Protein AF-A0A090QNC0-F1 (afdb_monomer)

Mean predicted aligned error: 8.28 Å

Solvent-accessible surface area (backbone atoms only — not comparable to full-atom values): 7721 Å² total; per-residue (Å²): 67,46,34,41,36,70,85,81,71,78,79,72,51,81,56,19,22,43,44,23,51,67,51,100,80,18,35,21,54,55,62,66,45,95,50,90,82,51,56,83,48,46,50,73,45,72,56,101,70,36,37,30,33,73,76,56,71,40,88,53,96,44,58,22,33,36,34,31,47,24,46,77,83,65,45,78,35,21,52,91,19,54,54,46,37,86,80,32,74,87,46,41,35,21,32,40,60,78,33,45,59,70,28,72,45,66,65,60,55,49,52,55,55,49,54,62,61,39,78,80,49,94,69,90,78,87,79,90,76,81,78,80,136

InterPro domains:
  IPR005323 Pullulanase, carbohydrate-binding module 41 [PF03714] (10-99)
  IPR005323 Pullulanase, carbohydrate-binding module 41 [cd10315] (7-106)
  IPR013784 Carbohydrate-binding-like fold [SSF49452] (8-103)

Structure (mmCIF, N/CA/C/O backbone):
data_AF-A0A090QNC0-F1
#
_entry.id   AF-A0A090QNC0-F1
#
loop_
_atom_site.group_PDB
_atom_site.id
_atom_site.type_symbol
_atom_site.label_atom_id
_atom_site.label_alt_id
_atom_site.label_comp_id
_atom_site.label_asym_id
_atom_site.label_entity_id
_atom_site.label_seq_id
_atom_site.pdbx_PDB_ins_code
_atom_site.Cartn_x
_atom_site.Cartn_y
_atom_site.Cartn_z
_atom_site.occupancy
_atom_site.B_iso_or_equiv
_atom_site.auth_seq_id
_atom_site.auth_comp_id
_atom_site.auth_asym_id
_atom_site.auth_atom_id
_atom_site.pdbx_PDB_model_num
ATOM 1 N N . MET A 1 1 ? -8.536 -3.814 -4.085 1.00 91.12 1 MET A N 1
ATOM 2 C CA . MET A 1 1 ? -7.384 -3.996 -4.989 1.00 91.12 1 MET A CA 1
ATOM 3 C C . MET A 1 1 ? -6.487 -2.778 -4.868 1.00 91.12 1 MET A C 1
ATOM 5 O O . MET A 1 1 ? -7.001 -1.677 -4.751 1.00 91.12 1 MET A O 1
ATOM 9 N N . ILE A 1 2 ? -5.171 -2.966 -4.822 1.00 95.31 2 ILE A N 1
ATOM 10 C CA . ILE A 1 2 ? -4.218 -1.854 -4.726 1.00 95.31 2 ILE A CA 1
ATOM 11 C C . ILE A 1 2 ? -3.459 -1.777 -6.035 1.00 95.31 2 ILE A C 1
ATOM 13 O O . ILE A 1 2 ? -2.915 -2.773 -6.512 1.00 95.31 2 ILE A O 1
ATOM 17 N N . TYR A 1 3 ? -3.421 -0.585 -6.592 1.00 94.62 3 TYR A N 1
ATOM 18 C CA . TYR A 1 3 ? -2.764 -0.261 -7.831 1.00 94.62 3 TYR A CA 1
ATOM 19 C C . TYR A 1 3 ? -1.608 0.693 -7.570 1.00 94.62 3 TYR A C 1
ATOM 21 O O . TYR A 1 3 ? -1.742 1.616 -6.772 1.00 94.62 3 TYR A O 1
ATOM 29 N N . PHE A 1 4 ? -0.483 0.491 -8.251 1.00 92.94 4 PHE A N 1
ATOM 30 C CA . PHE A 1 4 ? 0.678 1.351 -8.070 1.00 92.94 4 PHE A CA 1
ATOM 31 C C . PHE A 1 4 ? 1.193 1.888 -9.399 1.00 92.94 4 PHE A C 1
ATOM 33 O O . PHE A 1 4 ? 1.335 1.146 -10.371 1.00 92.94 4 PHE A O 1
ATOM 40 N N . VAL A 1 5 ? 1.481 3.186 -9.411 1.00 89.75 5 VAL A N 1
ATOM 41 C CA . VAL A 1 5 ? 2.093 3.899 -10.526 1.00 89.75 5 VAL A CA 1
ATOM 42 C C . VAL A 1 5 ? 3.480 4.345 -10.088 1.00 89.75 5 VAL A C 1
ATOM 44 O O . VAL A 1 5 ? 3.636 5.179 -9.193 1.00 89.75 5 VAL A O 1
ATOM 47 N N . ASP A 1 6 ? 4.498 3.796 -10.740 1.00 85.38 6 ASP A N 1
ATOM 48 C CA . ASP A 1 6 ? 5.881 4.193 -10.512 1.00 85.38 6 ASP A CA 1
ATOM 49 C C . ASP A 1 6 ? 6.289 5.331 -11.462 1.00 85.38 6 ASP A C 1
ATOM 51 O O . ASP A 1 6 ? 6.004 5.294 -12.660 1.00 85.38 6 ASP A O 1
ATOM 55 N N . LYS A 1 7 ? 6.984 6.341 -10.930 1.00 79.62 7 LYS A N 1
ATOM 56 C CA . LYS A 1 7 ? 7.552 7.455 -11.706 1.00 79.62 7 LYS A CA 1
ATOM 57 C C . LYS A 1 7 ? 8.881 7.086 -12.370 1.00 79.62 7 LYS A C 1
ATOM 59 O O . LYS A 1 7 ? 9.277 7.742 -13.328 1.00 79.62 7 LYS A O 1
ATOM 64 N N . SER A 1 8 ? 9.575 6.066 -11.867 1.00 71.25 8 SER A N 1
ATOM 65 C CA . SER A 1 8 ? 10.959 5.738 -12.238 1.00 71.25 8 SER A CA 1
ATOM 66 C C . SER A 1 8 ? 11.109 4.993 -13.574 1.00 71.25 8 SER A C 1
ATOM 68 O O . SER A 1 8 ? 12.221 4.666 -13.975 1.00 71.25 8 SER A O 1
ATOM 70 N N . ASN A 1 9 ? 10.010 4.726 -14.294 1.00 66.38 9 ASN A N 1
ATOM 71 C CA . ASN A 1 9 ? 9.973 3.881 -15.497 1.00 66.38 9 ASN A CA 1
ATOM 72 C C . ASN A 1 9 ? 10.485 2.439 -15.299 1.00 66.38 9 ASN A C 1
ATOM 74 O O . ASN A 1 9 ? 10.637 1.738 -16.309 1.00 66.38 9 ASN A O 1
ATOM 78 N N . ASN A 1 10 ? 10.669 1.970 -14.054 1.00 69.94 10 ASN A N 1
ATOM 79 C CA . ASN A 1 10 ? 11.051 0.589 -13.756 1.00 69.94 10 ASN A CA 1
ATOM 80 C C . ASN A 1 10 ? 10.104 -0.408 -14.460 1.00 69.94 10 ASN A C 1
ATOM 82 O O . ASN A 1 10 ? 8.944 -0.109 -14.760 1.00 69.94 10 ASN A O 1
ATOM 86 N N . LYS A 1 11 ? 10.643 -1.569 -14.824 1.00 69.25 11 LYS A N 1
ATOM 87 C CA . LYS A 1 11 ? 9.930 -2.656 -15.507 1.00 69.25 11 LYS A CA 1
ATOM 88 C C . LYS A 1 11 ? 9.994 -3.972 -14.727 1.00 69.25 11 LYS A C 1
ATOM 90 O O . LYS A 1 11 ? 9.215 -4.866 -15.041 1.00 69.25 11 LYS A O 1
ATOM 95 N N . ALA A 1 12 ? 10.845 -4.074 -13.702 1.00 81.25 12 ALA A N 1
ATOM 96 C CA . ALA A 1 12 ? 10.992 -5.251 -12.840 1.00 81.25 12 ALA A CA 1
ATOM 97 C C . ALA A 1 12 ? 9.955 -5.267 -11.699 1.00 81.25 12 ALA A C 1
ATOM 99 O O . ALA A 1 12 ? 10.268 -5.441 -10.522 1.00 81.25 12 ALA A O 1
ATOM 100 N N . PHE A 1 13 ? 8.688 -5.034 -12.043 1.00 88.31 13 PHE A N 1
ATOM 101 C CA . PHE A 1 13 ? 7.609 -4.936 -11.060 1.00 88.31 13 PHE A CA 1
ATOM 102 C C . PHE A 1 13 ? 7.288 -6.266 -10.372 1.00 88.31 13 PHE A C 1
ATOM 104 O O . PHE A 1 13 ? 6.679 -6.269 -9.309 1.00 88.31 13 PHE A O 1
ATOM 111 N N . ASP A 1 14 ? 7.700 -7.391 -10.949 1.00 86.69 14 ASP A N 1
ATOM 112 C CA . ASP A 1 14 ? 7.566 -8.733 -10.377 1.00 86.69 14 ASP A CA 1
ATOM 113 C C . ASP A 1 14 ? 8.338 -8.902 -9.058 1.00 86.69 14 ASP A C 1
ATOM 115 O O . ASP A 1 14 ? 7.951 -9.703 -8.203 1.00 86.69 14 ASP A O 1
ATOM 119 N N . GLN A 1 15 ? 9.395 -8.114 -8.856 1.00 90.56 15 GLN A N 1
ATOM 120 C CA . GLN A 1 15 ? 10.193 -8.151 -7.633 1.00 90.56 15 GLN A CA 1
ATOM 121 C C . GLN A 1 15 ? 9.619 -7.284 -6.510 1.00 90.56 15 GLN A C 1
ATOM 123 O O . GLN A 1 15 ? 9.988 -7.486 -5.347 1.00 90.56 15 GLN A O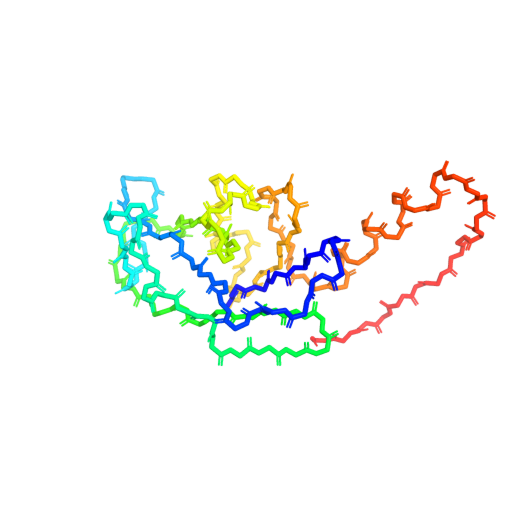 1
ATOM 128 N N . TYR A 1 16 ? 8.666 -6.403 -6.824 1.00 95.25 16 TYR A N 1
ATOM 129 C CA . TYR A 1 16 ? 8.045 -5.511 -5.851 1.00 95.25 16 TYR A CA 1
ATOM 130 C C . TYR A 1 16 ? 7.269 -6.323 -4.811 1.00 95.25 16 TYR A C 1
ATOM 132 O O . TYR A 1 16 ? 6.939 -7.498 -4.997 1.00 95.25 16 TYR A O 1
ATOM 140 N N . SER A 1 17 ? 6.977 -5.707 -3.674 1.00 96.81 17 SER A N 1
ATOM 141 C CA . SER A 1 17 ? 6.182 -6.352 -2.629 1.00 96.81 17 SER A CA 1
ATOM 142 C C . SER A 1 17 ? 5.407 -5.338 -1.804 1.00 96.81 17 SER A C 1
ATOM 144 O O . SER A 1 17 ? 5.757 -4.160 -1.771 1.00 96.81 17 SER A O 1
ATOM 146 N N . LEU A 1 18 ? 4.373 -5.802 -1.106 1.00 97.62 18 LEU A N 1
ATOM 147 C CA . LEU A 1 18 ? 3.740 -5.014 -0.056 1.00 97.62 18 LEU A CA 1
ATOM 148 C C . LEU A 1 18 ? 4.316 -5.379 1.307 1.00 97.62 18 LEU A C 1
ATOM 150 O O . LEU A 1 18 ? 4.488 -6.556 1.627 1.00 97.62 18 LEU A O 1
ATOM 154 N N . HIS A 1 19 ? 4.567 -4.362 2.121 1.00 97.88 19 HIS A N 1
ATOM 155 C CA . HIS A 1 19 ? 4.582 -4.506 3.568 1.00 97.88 19 HIS A CA 1
ATOM 156 C C . HIS A 1 19 ? 3.191 -4.135 4.087 1.00 97.88 19 HIS A C 1
ATOM 158 O O . HIS A 1 19 ? 2.702 -3.067 3.746 1.00 97.88 19 HIS A O 1
ATOM 164 N N . VAL A 1 20 ? 2.523 -5.010 4.831 1.00 98.00 20 VAL A N 1
ATOM 165 C CA . VAL A 1 20 ? 1.120 -4.881 5.248 1.00 98.00 20 VAL A CA 1
ATOM 166 C C . VAL A 1 20 ? 1.020 -5.248 6.719 1.00 98.00 20 VAL A C 1
ATOM 168 O O . VAL A 1 20 ? 1.539 -6.286 7.135 1.00 98.00 20 VAL A O 1
ATOM 171 N N . TRP A 1 21 ? 0.313 -4.436 7.499 1.00 97.44 21 TRP A N 1
ATOM 172 C CA . TRP A 1 21 ? 0.129 -4.673 8.927 1.00 97.44 21 TRP A CA 1
ATOM 173 C C . TRP A 1 21 ? -1.266 -4.265 9.398 1.00 97.44 21 TRP A C 1
ATOM 175 O O . TRP A 1 21 ? -1.900 -3.367 8.839 1.00 97.44 21 TRP A O 1
ATOM 185 N N . ASN A 1 22 ? -1.707 -4.911 10.475 1.00 97.25 22 ASN A N 1
ATOM 186 C CA . ASN A 1 22 ? -2.911 -4.544 11.209 1.00 97.25 22 ASN A CA 1
ATOM 187 C C . ASN A 1 22 ? -2.527 -3.911 12.551 1.00 97.25 22 ASN A C 1
ATOM 189 O O . ASN A 1 22 ? -1.554 -4.319 13.186 1.00 97.25 22 ASN A O 1
ATOM 193 N N . ASN A 1 23 ? -3.298 -2.922 12.983 1.00 95.75 23 ASN A N 1
ATOM 194 C CA . ASN A 1 23 ? -3.189 -2.262 14.280 1.00 95.75 23 ASN A CA 1
ATOM 195 C C . ASN A 1 23 ? -4.563 -1.706 14.699 1.00 95.75 23 ASN A C 1
ATOM 197 O O . ASN A 1 23 ? -5.557 -1.906 14.004 1.00 95.75 23 ASN A O 1
ATOM 201 N N . ASP A 1 24 ? -4.619 -0.957 15.801 1.00 96.19 24 ASP A N 1
ATOM 202 C CA . ASP A 1 24 ? -5.876 -0.387 16.312 1.00 96.19 24 ASP A CA 1
ATOM 203 C C . ASP A 1 24 ? -6.552 0.605 15.347 1.00 96.19 24 ASP A C 1
ATOM 205 O O . ASP A 1 24 ? -7.739 0.895 15.486 1.00 96.19 24 ASP A O 1
ATOM 209 N N . THR A 1 25 ? -5.810 1.136 14.368 1.00 95.38 25 THR A N 1
ATOM 210 C CA . THR A 1 25 ? -6.328 2.105 13.390 1.00 95.38 25 THR A CA 1
ATOM 211 C C . THR A 1 25 ? -6.814 1.475 12.090 1.00 95.38 25 THR A C 1
ATOM 213 O O . THR A 1 25 ? -7.761 2.002 11.512 1.00 95.38 25 THR A O 1
ATOM 216 N N . CYS A 1 26 ? -6.213 0.363 11.652 1.00 96.69 26 CYS A N 1
ATOM 217 C CA . CYS A 1 26 ? -6.654 -0.427 10.504 1.00 96.69 26 CYS A CA 1
ATOM 218 C C . CYS A 1 26 ? -6.377 -1.909 10.750 1.00 96.69 26 CYS A C 1
ATOM 220 O O . CYS A 1 26 ? -5.234 -2.292 10.991 1.00 96.69 26 CYS A O 1
ATOM 222 N N . ASP A 1 27 ? -7.410 -2.740 10.649 1.00 97.50 27 ASP A N 1
ATOM 223 C CA . ASP A 1 27 ? -7.371 -4.149 11.056 1.00 97.50 27 ASP A CA 1
ATOM 224 C C . ASP A 1 27 ? -8.010 -5.109 10.044 1.00 97.50 27 ASP A C 1
ATOM 226 O O . ASP A 1 27 ? -8.304 -6.258 10.365 1.00 97.50 27 ASP A O 1
ATOM 230 N N . ARG A 1 28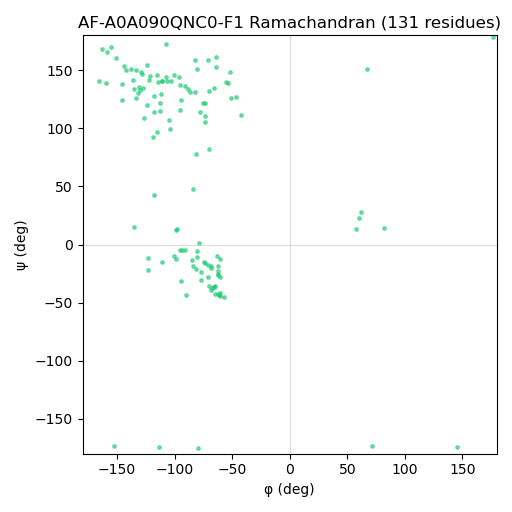 ? -8.235 -4.650 8.807 1.00 97.44 28 ARG A N 1
ATOM 231 C CA . ARG A 1 28 ? -8.987 -5.420 7.807 1.00 97.44 28 ARG A CA 1
ATOM 232 C C . ARG A 1 28 ? -8.115 -6.272 6.890 1.00 97.44 28 ARG A C 1
ATOM 234 O O . ARG A 1 28 ? -8.675 -6.990 6.063 1.00 97.44 28 ARG A O 1
ATOM 241 N N . ALA A 1 29 ? -6.784 -6.205 6.978 1.00 97.00 29 ALA A N 1
ATOM 242 C CA . ALA A 1 29 ? -5.914 -6.949 6.068 1.00 97.00 29 ALA A CA 1
ATOM 243 C C . ALA A 1 29 ? -5.891 -8.433 6.452 1.00 97.00 29 ALA A C 1
ATOM 245 O O . ALA A 1 29 ? -5.528 -8.786 7.573 1.00 97.00 29 ALA A O 1
ATOM 246 N N . GLY A 1 30 ? -6.272 -9.309 5.522 1.00 96.62 30 GLY A N 1
ATOM 247 C CA . GLY A 1 30 ? -6.263 -10.760 5.732 1.00 96.62 30 GLY A CA 1
ATOM 248 C C . GLY A 1 30 ? -4.893 -11.405 5.555 1.00 96.62 30 GLY A C 1
ATOM 249 O O . GLY A 1 30 ? -4.704 -12.563 5.915 1.00 96.62 30 GLY A O 1
ATOM 250 N N . GLU A 1 31 ? -3.934 -10.657 5.021 1.00 96.00 31 GLU A N 1
ATOM 251 C CA . GLU A 1 31 ? -2.545 -11.066 4.904 1.00 96.00 31 GLU A CA 1
ATOM 252 C C . GLU A 1 31 ? -1.643 -9.921 5.370 1.00 96.00 31 GLU A C 1
ATOM 254 O O . GLU A 1 31 ? -1.772 -8.795 4.894 1.00 96.00 31 GLU A O 1
ATOM 259 N N . VAL A 1 32 ? -0.750 -10.217 6.316 1.00 96.44 32 VAL A N 1
ATOM 260 C CA . VAL A 1 32 ? 0.186 -9.261 6.925 1.00 96.44 32 VAL A CA 1
ATOM 261 C C . VAL A 1 32 ? 1.588 -9.856 6.981 1.00 96.44 32 VAL A C 1
ATOM 263 O O . VAL A 1 32 ? 1.737 -11.071 7.118 1.00 96.44 32 VAL A O 1
ATOM 266 N N . ASN A 1 33 ? 2.625 -9.032 6.922 1.00 95.62 33 ASN A N 1
ATOM 267 C CA . ASN A 1 33 ? 4.008 -9.456 7.128 1.00 95.62 33 ASN A CA 1
ATOM 268 C C . ASN A 1 33 ? 4.647 -8.626 8.244 1.00 95.62 33 ASN A C 1
ATOM 270 O O . ASN A 1 33 ? 4.711 -7.407 8.182 1.00 95.62 33 ASN A O 1
ATOM 274 N N . GLY A 1 34 ? 5.098 -9.301 9.304 1.00 83.81 34 GLY A N 1
ATOM 275 C CA . GLY A 1 34 ? 5.621 -8.622 10.493 1.00 83.81 34 GLY A CA 1
ATOM 276 C C . GLY A 1 34 ? 7.041 -8.079 10.319 1.00 83.81 34 GLY A C 1
ATOM 277 O O . GLY A 1 34 ? 7.386 -7.073 10.929 1.00 83.81 34 GLY A O 1
ATOM 278 N N . ALA A 1 35 ? 7.863 -8.730 9.493 1.00 92.75 35 ALA A N 1
ATOM 279 C CA . ALA A 1 35 ? 9.252 -8.339 9.273 1.00 92.75 35 ALA A CA 1
ATOM 280 C C . ALA A 1 35 ? 9.402 -7.462 8.019 1.00 92.75 35 ALA A C 1
ATOM 282 O O . ALA A 1 35 ? 8.730 -7.674 7.006 1.00 92.75 35 ALA A O 1
ATOM 283 N N . TRP A 1 36 ? 10.311 -6.484 8.076 1.00 93.75 36 TRP A N 1
ATOM 284 C CA . TRP A 1 36 ? 10.579 -5.573 6.956 1.00 93.75 36 TRP A CA 1
ATOM 285 C C . TRP A 1 36 ? 11.240 -6.256 5.750 1.00 93.75 36 TRP A C 1
ATOM 287 O O . TRP A 1 36 ? 11.167 -5.745 4.641 1.00 93.75 36 TRP A O 1
ATOM 297 N N . ASP A 1 37 ? 11.874 -7.406 5.924 1.00 95.06 37 ASP A N 1
ATOM 298 C CA . ASP A 1 37 ? 12.512 -8.181 4.855 1.00 95.06 37 ASP A CA 1
ATOM 299 C C . ASP A 1 37 ? 11.609 -9.290 4.287 1.00 95.06 37 ASP A C 1
ATOM 301 O O . ASP A 1 37 ? 11.944 -9.914 3.280 1.00 95.06 37 ASP A O 1
ATOM 305 N N . ASP A 1 38 ? 10.422 -9.503 4.864 1.00 96.19 38 ASP A N 1
ATOM 306 C CA . ASP A 1 38 ? 9.449 -10.458 4.341 1.00 96.19 38 ASP A CA 1
ATOM 307 C C . ASP A 1 38 ? 8.790 -9.906 3.067 1.00 96.19 38 ASP A C 1
ATOM 309 O O . ASP A 1 38 ? 7.931 -9.020 3.108 1.00 96.19 38 ASP A O 1
ATOM 313 N N . THR A 1 39 ? 9.179 -10.451 1.914 1.00 96.06 39 THR A N 1
ATOM 314 C CA . THR A 1 39 ? 8.699 -10.040 0.585 1.00 96.06 39 THR A CA 1
ATOM 315 C C . THR A 1 39 ? 7.592 -10.927 0.012 1.00 96.06 39 THR A C 1
ATOM 317 O O . THR A 1 39 ? 7.275 -10.801 -1.173 1.00 96.06 39 THR A O 1
ATOM 320 N N . ARG A 1 40 ? 6.977 -11.810 0.814 1.00 95.81 40 ARG A N 1
ATOM 321 C CA . ARG A 1 40 ? 6.030 -12.827 0.314 1.00 95.81 40 ARG A CA 1
ATOM 322 C C . ARG A 1 40 ? 4.768 -12.264 -0.350 1.00 95.81 40 ARG A C 1
ATOM 324 O O . ARG A 1 40 ? 4.196 -12.922 -1.213 1.00 95.81 40 ARG A O 1
ATOM 331 N N . ILE A 1 41 ? 4.351 -11.047 0.009 1.00 97.00 41 ILE A N 1
ATOM 332 C CA . ILE A 1 41 ? 3.173 -10.380 -0.566 1.00 97.00 41 ILE A CA 1
ATOM 333 C C . ILE A 1 41 ? 3.555 -9.726 -1.905 1.00 97.00 41 ILE A C 1
ATOM 335 O O . ILE A 1 41 ? 3.798 -8.517 -2.001 1.00 97.00 41 ILE A O 1
ATOM 339 N N . LYS A 1 42 ? 3.654 -10.553 -2.945 1.00 96.62 42 LYS A N 1
ATOM 340 C CA . LYS A 1 42 ? 4.003 -10.151 -4.316 1.00 96.62 42 LYS A CA 1
ATOM 341 C C . LYS A 1 42 ? 2.792 -9.606 -5.091 1.00 96.62 42 LYS A C 1
ATOM 343 O O . LYS A 1 42 ? 1.652 -9.883 -4.707 1.00 96.62 42 LYS A O 1
ATOM 348 N N . PRO A 1 43 ? 3.010 -8.816 -6.162 1.00 96.25 43 PRO A N 1
ATOM 349 C CA . PRO A 1 43 ? 1.930 -8.387 -7.040 1.00 96.25 43 PRO A CA 1
ATOM 350 C C . PRO A 1 43 ? 1.132 -9.586 -7.548 1.00 96.25 43 PRO A C 1
ATOM 352 O 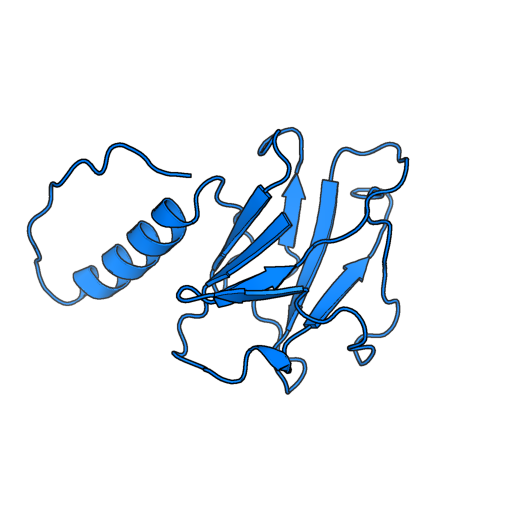O . PRO A 1 43 ? 1.692 -10.606 -7.942 1.00 96.25 43 PRO A O 1
ATOM 355 N N . ALA A 1 44 ? -0.188 -9.437 -7.596 1.00 95.88 44 ALA A N 1
ATOM 356 C CA . ALA A 1 44 ? -1.072 -10.402 -8.242 1.00 95.88 44 ALA A CA 1
ATOM 357 C C . ALA A 1 44 ? -0.937 -10.364 -9.776 1.00 95.88 44 ALA A C 1
ATOM 359 O O . ALA A 1 44 ? -1.379 -11.283 -10.464 1.00 95.88 44 ALA A O 1
ATOM 360 N N . GLY A 1 45 ? -0.365 -9.287 -10.313 1.00 93.25 45 GLY A N 1
ATOM 361 C CA . GLY A 1 45 ? -0.016 -9.147 -11.715 1.00 93.25 45 GLY A CA 1
ATOM 362 C C . GLY A 1 45 ? 0.542 -7.763 -12.019 1.00 93.25 45 GLY A C 1
ATOM 363 O O . GLY A 1 45 ? 0.629 -6.892 -11.149 1.00 93.25 45 GLY A O 1
ATOM 364 N N . VAL A 1 46 ? 0.918 -7.581 -13.279 1.00 90.56 46 VAL A N 1
ATOM 365 C CA . VAL A 1 46 ? 1.434 -6.332 -13.833 1.00 90.56 46 VAL A CA 1
ATOM 366 C C . VAL A 1 46 ? 0.682 -6.075 -15.129 1.00 90.56 46 VAL A C 1
ATOM 368 O O . VAL A 1 46 ? 0.571 -6.971 -15.965 1.00 90.56 46 VAL A O 1
ATOM 371 N N . ASP A 1 47 ? 0.151 -4.868 -15.290 1.00 86.94 47 ASP A N 1
ATOM 372 C CA . ASP A 1 47 ? -0.473 -4.429 -16.535 1.00 86.94 47 ASP A CA 1
ATOM 373 C C . ASP A 1 47 ? 0.330 -3.292 -17.186 1.00 86.94 47 ASP A C 1
ATOM 375 O O . ASP A 1 47 ? 1.410 -2.915 -16.728 1.00 86.94 47 ASP A O 1
ATOM 379 N N . ALA A 1 48 ? -0.202 -2.724 -18.270 1.00 79.81 48 ALA A N 1
ATOM 380 C CA . ALA A 1 48 ? 0.446 -1.639 -19.004 1.00 79.81 48 ALA A CA 1
ATOM 381 C C . ALA A 1 48 ? 0.689 -0.362 -18.169 1.00 79.81 48 ALA A C 1
ATOM 383 O O . ALA A 1 48 ? 1.390 0.540 -18.631 1.00 79.81 48 ALA A O 1
ATOM 384 N N . GLN A 1 49 ? 0.095 -0.240 -16.978 1.00 77.44 49 GLN A N 1
ATOM 385 C CA . GLN A 1 49 ? 0.246 0.924 -16.110 1.00 77.44 49 GLN A CA 1
ATOM 386 C C . GLN A 1 49 ? 1.047 0.650 -14.833 1.00 77.44 49 GLN A C 1
ATOM 388 O O . GLN A 1 49 ? 1.479 1.615 -14.207 1.00 77.44 49 GLN A O 1
ATOM 393 N N . GLY A 1 50 ? 1.269 -0.612 -14.466 1.00 87.50 50 GLY A N 1
ATOM 394 C CA . GLY A 1 50 ? 2.090 -0.980 -13.314 1.00 87.50 50 GLY A CA 1
ATOM 395 C C . GLY A 1 50 ? 1.591 -2.230 -12.586 1.00 87.50 50 GLY A C 1
ATOM 396 O O . GLY A 1 50 ? 0.653 -2.894 -13.042 1.00 87.50 50 GLY A O 1
ATOM 397 N N . PRO A 1 51 ? 2.208 -2.568 -11.443 1.00 93.94 51 PRO A N 1
ATOM 398 C CA . PRO A 1 51 ? 1.798 -3.706 -10.642 1.00 93.94 51 PRO A CA 1
ATOM 399 C C . PRO A 1 51 ? 0.461 -3.460 -9.943 1.00 93.94 51 PRO A C 1
ATOM 401 O O . PRO A 1 51 ? 0.023 -2.322 -9.714 1.00 93.94 51 PRO A O 1
ATOM 404 N N . TYR A 1 52 ? -0.183 -4.562 -9.576 1.00 94.94 52 TYR A N 1
ATOM 405 C CA . TYR A 1 52 ? -1.381 -4.545 -8.757 1.00 94.94 52 TYR A CA 1
ATOM 406 C C . TYR A 1 52 ? -1.412 -5.697 -7.762 1.00 94.94 52 TYR A C 1
ATOM 408 O O . TYR A 1 52 ? -0.921 -6.793 -8.029 1.00 94.94 52 TYR A O 1
ATOM 416 N N . TRP A 1 53 ? -2.056 -5.465 -6.622 1.00 97.38 53 TRP A N 1
ATOM 417 C CA . TRP A 1 53 ? -2.211 -6.438 -5.548 1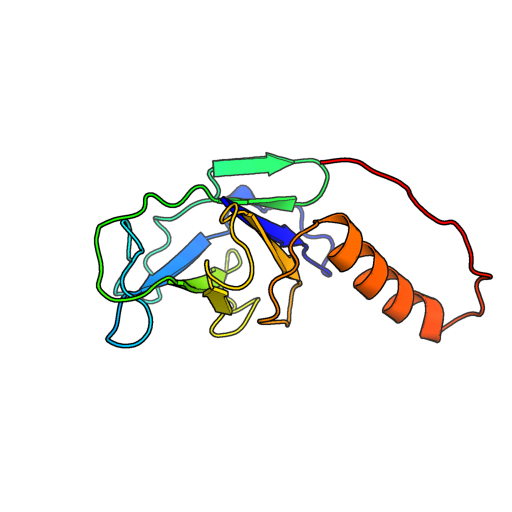.00 97.38 53 TRP A CA 1
ATOM 418 C C . TRP A 1 53 ? -3.680 -6.686 -5.235 1.00 97.38 53 TRP A C 1
ATOM 420 O O . TRP A 1 53 ? -4.516 -5.775 -5.206 1.00 97.38 53 TRP A O 1
ATOM 430 N N . ARG A 1 54 ? -3.985 -7.949 -4.944 1.00 96.50 54 ARG A N 1
ATOM 431 C CA . ARG A 1 54 ? -5.277 -8.386 -4.419 1.00 96.50 54 ARG A CA 1
ATOM 432 C C . ARG A 1 54 ? -5.045 -8.930 -3.020 1.00 96.50 54 ARG A C 1
ATOM 434 O O . ARG A 1 54 ? -4.642 -10.074 -2.871 1.00 96.50 54 ARG A O 1
ATOM 441 N N . LEU A 1 55 ? -5.275 -8.088 -2.021 1.00 96.06 55 LEU A N 1
ATOM 442 C CA . LEU A 1 55 ? -5.189 -8.503 -0.629 1.00 96.06 55 LEU A CA 1
ATOM 443 C C . LEU A 1 55 ? -6.529 -9.095 -0.180 1.00 96.06 55 LEU A C 1
ATOM 445 O O . LEU A 1 55 ? -7.567 -8.462 -0.413 1.00 96.06 55 LEU A O 1
ATOM 449 N N . PRO A 1 56 ? -6.533 -10.277 0.461 1.00 96.38 56 PRO A N 1
ATOM 450 C CA . PRO A 1 56 ? -7.719 -10.763 1.147 1.00 96.38 56 PRO A CA 1
ATOM 451 C C . PRO A 1 56 ? -8.063 -9.822 2.308 1.00 96.38 56 PRO A C 1
ATOM 453 O O . PRO A 1 56 ? -7.187 -9.164 2.872 1.00 96.38 56 PRO A O 1
ATOM 456 N N . LEU A 1 57 ? -9.342 -9.767 2.670 1.00 96.38 57 LEU A N 1
ATOM 457 C CA . LEU A 1 57 ? -9.826 -8.986 3.807 1.00 96.38 57 LEU A CA 1
ATOM 458 C C . LEU A 1 57 ? -10.396 -9.917 4.877 1.00 96.38 57 LEU A C 1
ATOM 460 O O . LEU A 1 57 ? -11.005 -10.933 4.547 1.00 96.38 57 LEU A O 1
ATOM 464 N N . VAL A 1 58 ? -10.223 -9.541 6.140 1.00 96.75 58 VAL A N 1
ATOM 465 C CA . VAL A 1 58 ? -10.763 -10.238 7.321 1.00 96.75 58 VAL A CA 1
ATOM 466 C C . VAL A 1 58 ? -11.593 -9.285 8.153 1.00 96.75 58 VAL A C 1
ATOM 468 O O . VAL A 1 58 ? -11.358 -8.079 8.104 1.00 96.75 58 VAL A O 1
ATOM 471 N N . ASP A 1 59 ? -12.551 -9.813 8.913 1.00 95.31 59 ASP A N 1
ATOM 472 C CA . ASP A 1 59 ? -13.375 -9.045 9.852 1.00 95.31 59 ASP A CA 1
ATOM 473 C C . ASP A 1 59 ? -12.545 -8.265 10.868 1.00 95.31 59 ASP A C 1
ATOM 475 O O . ASP A 1 59 ? -11.518 -8.730 11.352 1.00 95.31 59 ASP A O 1
ATOM 479 N N . GLY A 1 60 ? -12.998 -7.043 11.140 1.00 92.25 60 GLY A N 1
ATOM 480 C CA . GLY A 1 60 ? -12.282 -6.060 11.936 1.00 92.25 60 GLY A CA 1
ATOM 481 C C . GLY A 1 60 ? -13.220 -4.956 12.410 1.00 92.25 60 GLY A C 1
ATOM 482 O O . GLY A 1 60 ? -14.371 -4.861 11.975 1.00 92.25 60 GLY A O 1
ATOM 483 N N . LYS A 1 61 ? -12.733 -4.137 13.335 1.00 94.31 61 LYS A N 1
ATOM 484 C CA . LYS A 1 61 ? -13.453 -3.004 13.930 1.00 94.31 61 LYS A CA 1
ATOM 485 C C . LYS A 1 61 ? -13.355 -1.748 13.069 1.00 94.31 61 LYS A C 1
ATOM 487 O O . LYS A 1 61 ? -14.137 -0.818 13.252 1.00 94.31 61 LYS A O 1
ATOM 492 N N . THR A 1 62 ? -12.383 -1.709 12.165 1.00 96.12 62 THR A N 1
ATOM 493 C CA . THR A 1 62 ? -12.088 -0.554 11.319 1.00 96.12 62 THR A CA 1
ATOM 494 C C . THR A 1 62 ? -12.520 -0.812 9.877 1.00 96.12 62 THR A C 1
ATOM 496 O O . THR A 1 62 ? -12.921 -1.913 9.497 1.00 96.12 62 THR A O 1
ATOM 499 N N . ALA A 1 63 ? -12.442 0.220 9.043 1.00 95.69 63 ALA A N 1
ATOM 500 C CA . ALA A 1 63 ? -12.784 0.140 7.630 1.00 95.69 63 ALA A CA 1
ATOM 501 C C . ALA A 1 63 ? -11.566 0.458 6.754 1.00 95.69 63 ALA A C 1
ATOM 503 O O . ALA A 1 63 ? -11.689 1.216 5.801 1.00 95.69 63 ALA A O 1
ATOM 504 N N . CYS A 1 64 ? -10.380 -0.056 7.089 1.00 97.38 64 CYS A N 1
ATOM 505 C CA . CYS A 1 64 ? -9.174 0.234 6.316 1.00 97.38 64 CYS A CA 1
ATOM 506 C C . CYS A 1 64 ? -8.081 -0.831 6.432 1.00 97.38 64 CYS A C 1
ATOM 508 O O . CYS A 1 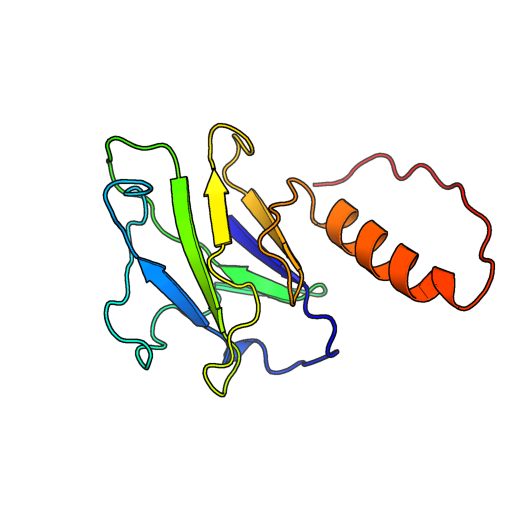64 ? -8.145 -1.729 7.275 1.00 97.38 64 CYS A O 1
ATOM 510 N N . ILE A 1 65 ? -7.065 -0.699 5.578 1.00 97.56 65 ILE A N 1
ATOM 511 C CA . ILE A 1 65 ? -5.813 -1.468 5.607 1.00 97.56 65 ILE A CA 1
ATOM 512 C C . ILE A 1 65 ? -4.611 -0.524 5.563 1.00 97.56 65 ILE A C 1
ATOM 514 O O . ILE A 1 65 ? -4.676 0.509 4.891 1.00 97.56 65 ILE A O 1
ATOM 518 N N . ASN A 1 66 ? -3.522 -0.907 6.233 1.00 97.38 66 ASN A N 1
ATOM 519 C CA . ASN A 1 66 ? -2.239 -0.215 6.145 1.00 97.38 66 ASN A CA 1
ATOM 520 C C . ASN A 1 66 ? -1.271 -0.992 5.263 1.00 97.38 66 ASN A C 1
ATOM 522 O O . ASN A 1 66 ? -1.204 -2.222 5.356 1.00 97.38 66 ASN A O 1
ATOM 526 N N . PHE A 1 67 ? -0.495 -0.286 4.449 1.00 98.00 67 PHE A N 1
ATOM 527 C CA . PHE A 1 67 ? 0.551 -0.914 3.662 1.00 98.00 67 PHE A CA 1
ATOM 528 C C . PHE A 1 67 ? 1.639 0.072 3.219 1.00 98.00 67 PHE A C 1
ATOM 530 O O . PHE A 1 67 ? 1.464 1.287 3.238 1.00 98.00 67 PHE A O 1
ATOM 537 N N . ILE A 1 68 ? 2.756 -0.479 2.756 1.00 97.81 68 ILE A N 1
ATOM 538 C CA . ILE A 1 68 ? 3.819 0.218 2.036 1.00 97.81 68 ILE A CA 1
ATOM 539 C C . ILE A 1 68 ? 4.124 -0.577 0.768 1.00 97.81 68 ILE A C 1
ATOM 541 O O . ILE A 1 68 ? 4.313 -1.795 0.831 1.00 97.81 68 ILE A O 1
ATOM 545 N N . VAL A 1 69 ? 4.211 0.100 -0.377 1.00 96.81 69 VAL A N 1
ATOM 546 C CA . VAL A 1 69 ? 4.752 -0.510 -1.601 1.00 96.81 69 VAL A CA 1
ATOM 547 C C . VAL A 1 69 ? 6.274 -0.444 -1.555 1.00 96.81 69 VAL A C 1
ATOM 549 O O . VAL A 1 69 ? 6.836 0.618 -1.283 1.00 96.81 69 VAL A O 1
ATOM 552 N N . ARG A 1 70 ? 6.934 -1.572 -1.834 1.00 96.12 70 ARG A N 1
ATOM 553 C CA . ARG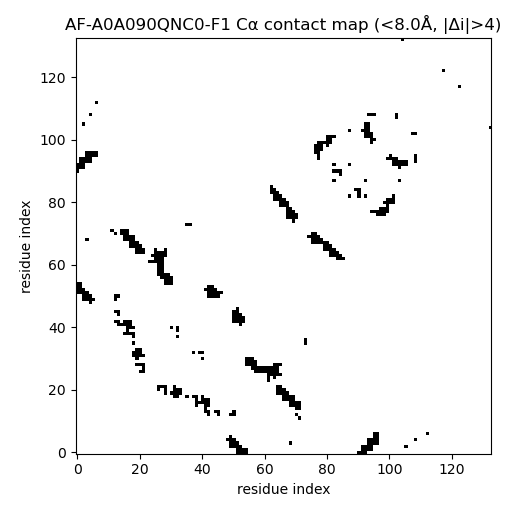 A 1 70 ? 8.393 -1.684 -1.875 1.00 96.12 70 ARG A CA 1
ATOM 554 C C . ARG A 1 70 ? 8.903 -2.152 -3.230 1.00 96.12 70 ARG A C 1
ATOM 556 O O . ARG A 1 70 ? 8.265 -3.003 -3.855 1.00 96.12 70 ARG A O 1
ATOM 563 N N . ASP A 1 71 ? 10.062 -1.633 -3.620 1.00 93.94 71 ASP A N 1
ATOM 564 C CA . ASP A 1 71 ? 10.842 -2.120 -4.763 1.00 93.94 71 ASP A CA 1
ATOM 565 C C . ASP A 1 71 ? 11.658 -3.387 -4.417 1.00 93.94 71 ASP A C 1
ATOM 567 O O . ASP A 1 71 ? 11.537 -3.956 -3.324 1.00 93.94 71 ASP A O 1
ATOM 571 N N . GLU A 1 72 ? 12.485 -3.845 -5.357 1.00 92.44 72 GLU A N 1
ATOM 572 C CA . GLU A 1 72 ? 13.363 -5.009 -5.205 1.00 92.44 72 GLU A CA 1
ATOM 573 C C . GLU A 1 72 ? 14.426 -4.868 -4.102 1.00 92.44 72 GLU A C 1
ATOM 575 O O . GLU A 1 72 ? 14.898 -5.873 -3.569 1.00 92.44 72 GLU A O 1
ATOM 580 N N . ASN A 1 73 ? 14.771 -3.636 -3.723 1.00 93.75 73 ASN A N 1
ATOM 581 C CA . ASN A 1 73 ? 15.765 -3.315 -2.699 1.00 93.75 73 ASN A CA 1
ATOM 582 C C . ASN A 1 73 ? 15.119 -3.017 -1.338 1.00 93.75 73 ASN A C 1
ATOM 584 O O . ASN A 1 73 ? 15.780 -2.485 -0.444 1.00 93.75 73 ASN A O 1
ATOM 588 N N . LEU A 1 74 ? 13.831 -3.343 -1.171 1.00 95.00 74 LEU A N 1
ATOM 589 C CA . LEU A 1 74 ? 13.024 -2.988 -0.000 1.00 95.00 74 LEU A CA 1
ATOM 590 C C . LEU A 1 74 ? 12.906 -1.468 0.209 1.00 95.00 74 LEU A C 1
ATOM 592 O O . LEU A 1 74 ? 12.639 -1.021 1.324 1.00 95.00 74 LEU A O 1
ATOM 596 N N . GLY A 1 75 ? 13.098 -0.666 -0.838 1.00 94.94 75 GLY A N 1
ATOM 597 C CA . GLY A 1 75 ? 12.914 0.779 -0.803 1.00 94.94 75 GLY A CA 1
ATOM 598 C C . GLY A 1 75 ? 11.450 1.135 -0.567 1.00 94.94 75 GLY A C 1
ATOM 599 O O . GLY A 1 75 ? 10.558 0.555 -1.177 1.00 94.94 75 GLY A O 1
ATOM 600 N N . ASN A 1 76 ? 11.178 2.086 0.327 1.00 95.75 76 ASN A N 1
ATOM 601 C CA . ASN A 1 76 ? 9.819 2.547 0.602 1.00 95.75 76 ASN A CA 1
ATOM 602 C C . ASN A 1 76 ? 9.344 3.501 -0.508 1.00 95.75 76 ASN A C 1
ATOM 604 O O . ASN A 1 76 ? 9.875 4.604 -0.640 1.00 95.75 76 ASN A O 1
ATOM 608 N N . LEU A 1 77 ? 8.329 3.094 -1.275 1.00 94.50 77 LEU A N 1
ATOM 609 C CA . LEU A 1 77 ? 7.838 3.864 -2.417 1.00 94.50 77 LEU A CA 1
ATOM 610 C C . LEU A 1 77 ? 6.589 4.703 -2.131 1.00 94.50 77 LEU A C 1
ATOM 612 O O . LEU A 1 77 ? 6.241 5.535 -2.962 1.00 94.50 77 LEU A O 1
ATOM 616 N N . THR A 1 78 ? 5.891 4.515 -1.013 1.00 94.44 78 THR A N 1
ATOM 617 C CA . THR A 1 78 ? 4.624 5.228 -0.729 1.00 94.44 78 THR A CA 1
ATOM 618 C C . THR A 1 78 ? 4.631 6.014 0.575 1.00 94.44 78 THR A C 1
ATOM 620 O O . THR A 1 78 ? 3.841 6.939 0.724 1.00 94.44 78 THR A O 1
ATOM 623 N N . GLY A 1 79 ? 5.498 5.668 1.524 1.00 95.75 79 GLY A N 1
ATOM 624 C CA . GLY A 1 79 ? 5.258 5.927 2.942 1.00 95.75 79 GLY A CA 1
ATOM 625 C C . GLY A 1 79 ? 4.162 5.010 3.495 1.00 95.75 79 GLY A C 1
ATOM 626 O O . GLY A 1 79 ? 3.681 4.119 2.786 1.00 95.75 79 GLY A O 1
ATOM 627 N N . ASP A 1 80 ? 3.770 5.250 4.747 1.00 96.56 80 ASP A N 1
ATOM 628 C CA . ASP A 1 80 ? 2.726 4.503 5.460 1.00 96.56 80 ASP A CA 1
ATOM 629 C C . ASP A 1 80 ? 1.349 4.816 4.857 1.00 96.56 80 ASP A C 1
ATOM 631 O O . ASP A 1 80 ? 0.611 5.693 5.316 1.00 96.56 80 ASP A O 1
ATOM 635 N N . ALA A 1 81 ? 1.030 4.138 3.758 1.00 97.12 81 ALA A N 1
ATOM 636 C CA . ALA A 1 81 ? -0.195 4.342 3.016 1.00 97.12 81 ALA A CA 1
ATOM 637 C C . ALA A 1 81 ? -1.362 3.613 3.684 1.00 97.12 81 ALA A C 1
ATOM 639 O O . ALA A 1 81 ? -1.221 2.564 4.320 1.00 97.12 81 ALA A O 1
ATOM 640 N N . LYS A 1 82 ? -2.550 4.181 3.490 1.00 96.25 82 LYS A N 1
ATOM 641 C CA . LYS A 1 82 ? -3.805 3.641 3.998 1.00 96.25 82 LYS A CA 1
ATOM 642 C C . LYS A 1 82 ? -4.829 3.611 2.879 1.00 96.25 82 LYS A C 1
ATOM 644 O O . LYS A 1 82 ? -4.985 4.596 2.158 1.00 96.25 82 LYS A O 1
ATOM 649 N N . LEU A 1 83 ? -5.555 2.503 2.769 1.00 96.81 83 LEU A N 1
ATOM 650 C CA . LEU A 1 83 ? -6.772 2.431 1.964 1.00 96.81 83 LEU A CA 1
ATOM 651 C C . LEU A 1 83 ? -7.974 2.439 2.900 1.00 96.81 83 LEU A C 1
ATOM 653 O O . LEU A 1 83 ? -8.227 1.454 3.592 1.00 96.81 83 LEU A O 1
ATOM 657 N N . ALA A 1 84 ? -8.686 3.563 2.925 1.00 96.19 84 ALA A N 1
ATOM 658 C CA . ALA A 1 84 ? -9.862 3.773 3.752 1.00 96.19 84 ALA A CA 1
ATOM 659 C C . ALA A 1 84 ? -11.138 3.466 2.951 1.00 96.19 84 ALA A C 1
ATOM 661 O O . ALA A 1 84 ? -11.450 4.124 1.964 1.00 96.19 84 ALA A O 1
ATOM 662 N N . PHE A 1 85 ? -11.885 2.443 3.360 1.00 94.69 85 PHE A N 1
ATOM 663 C CA . PHE A 1 85 ? -13.050 1.924 2.632 1.00 94.69 85 PHE A CA 1
ATOM 664 C C . PHE A 1 85 ? -14.273 2.842 2.717 1.00 94.69 85 PHE A C 1
ATOM 666 O O . PHE A 1 85 ? -15.224 2.681 1.963 1.00 94.69 85 PHE A O 1
ATOM 673 N N . ASN A 1 86 ? -14.276 3.783 3.658 1.00 94.00 86 ASN A N 1
ATOM 674 C CA . ASN A 1 86 ? -15.274 4.847 3.737 1.00 94.00 86 ASN A CA 1
ATOM 675 C C . ASN A 1 86 ? -15.022 5.963 2.711 1.00 94.00 86 ASN A C 1
ATOM 677 O O . ASN A 1 86 ? -15.960 6.673 2.369 1.00 94.00 86 ASN A O 1
ATOM 681 N N . GLU A 1 87 ? -13.781 6.122 2.245 1.00 92.62 87 GLU A N 1
ATOM 682 C CA . GLU A 1 87 ? -13.414 7.074 1.190 1.00 92.62 87 GLU A CA 1
ATOM 683 C C . GLU A 1 87 ? -13.526 6.412 -0.189 1.00 92.62 87 GLU A C 1
ATOM 685 O O . GLU A 1 87 ? -14.108 6.987 -1.100 1.00 92.62 87 GLU A O 1
ATOM 690 N N . ILE A 1 88 ? -13.043 5.170 -0.309 1.00 91.62 88 ILE A N 1
ATOM 691 C CA . ILE A 1 88 ? -13.068 4.366 -1.538 1.00 91.62 88 ILE A CA 1
ATOM 692 C C . ILE A 1 88 ? -13.887 3.095 -1.284 1.00 91.62 88 ILE A C 1
ATOM 694 O O . ILE A 1 88 ? -13.397 2.080 -0.774 1.00 91.62 88 ILE A O 1
ATOM 698 N N . SER A 1 89 ? -15.180 3.171 -1.599 1.00 91.50 89 SER A N 1
ATOM 699 C CA . SER A 1 89 ? -16.177 2.161 -1.204 1.00 91.50 89 SER A CA 1
ATOM 700 C C . SER A 1 89 ? -16.056 0.823 -1.940 1.00 91.50 89 SER A C 1
ATOM 702 O O . SER A 1 89 ? -16.371 -0.236 -1.382 1.00 91.50 89 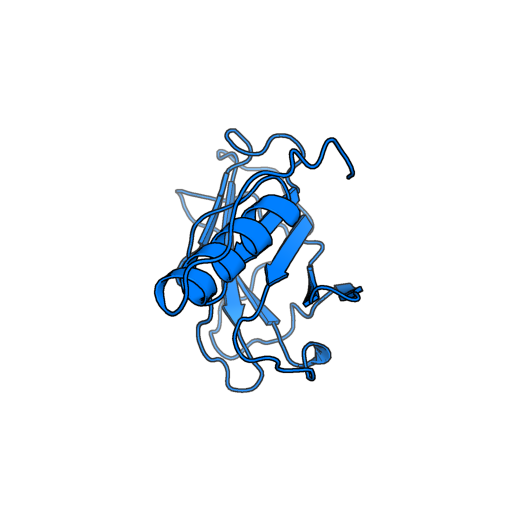SER A O 1
ATOM 704 N N . ASP A 1 90 ? -15.542 0.837 -3.169 1.00 91.62 90 ASP A N 1
ATOM 705 C CA . ASP A 1 90 ? -15.291 -0.368 -3.962 1.00 91.62 90 ASP A CA 1
ATOM 706 C C . ASP A 1 90 ? -13.980 -1.077 -3.560 1.00 91.62 90 ASP A C 1
ATOM 708 O O . ASP A 1 90 ? -13.699 -2.198 -4.000 1.00 91.62 90 ASP A O 1
ATOM 712 N N . ARG A 1 91 ? -13.214 -0.445 -2.655 1.00 94.25 91 ARG A N 1
ATOM 713 C CA . ARG A 1 91 ? -11.940 -0.908 -2.096 1.00 94.25 91 ARG A CA 1
ATOM 714 C C . ARG A 1 91 ? -10.859 -1.070 -3.160 1.00 94.25 91 ARG A C 1
ATOM 716 O O . ARG A 1 91 ? -9.963 -1.904 -2.986 1.00 94.25 91 ARG A O 1
ATOM 723 N N . THR A 1 92 ? -10.931 -0.315 -4.249 1.00 94.50 92 THR A N 1
ATOM 724 C CA . THR A 1 92 ? -9.957 -0.318 -5.334 1.00 94.50 92 THR A CA 1
ATOM 725 C C . THR A 1 92 ? -9.324 1.051 -5.453 1.00 94.50 92 THR A C 1
ATOM 727 O O . THR A 1 92 ? -9.986 2.017 -5.771 1.00 94.50 92 THR A O 1
ATOM 730 N N . ALA A 1 93 ? -8.026 1.136 -5.180 1.00 94.62 93 ALA A N 1
ATOM 731 C CA . ALA A 1 93 ? -7.344 2.418 -5.130 1.00 94.62 93 ALA A CA 1
ATOM 732 C C . ALA A 1 93 ? -5.988 2.363 -5.806 1.00 94.62 93 ALA A C 1
ATOM 734 O O . ALA A 1 93 ? -5.306 1.332 -5.810 1.00 94.62 93 ALA A O 1
ATOM 735 N N . SER A 1 94 ? -5.594 3.511 -6.329 1.00 94.12 94 SER A N 1
ATOM 736 C CA . SER A 1 94 ? -4.339 3.744 -7.019 1.00 94.12 94 SER A CA 1
ATOM 737 C C . SER A 1 94 ? -3.442 4.646 -6.195 1.00 94.12 94 SER A C 1
ATOM 739 O O . SER A 1 94 ? -3.910 5.599 -5.584 1.00 94.12 94 SER A O 1
ATOM 741 N N . TYR A 1 95 ? -2.151 4.338 -6.190 1.00 93.69 95 TYR A N 1
ATOM 742 C CA . TYR A 1 95 ? -1.131 5.047 -5.428 1.00 93.69 95 TYR A CA 1
ATOM 743 C C . TYR A 1 95 ? 0.033 5.413 -6.335 1.00 93.69 95 TYR A C 1
ATOM 745 O O . TYR A 1 95 ? 0.359 4.697 -7.286 1.00 93.69 95 TYR A O 1
ATOM 753 N N . LEU A 1 96 ? 0.666 6.537 -6.021 1.00 91.25 96 LEU A N 1
ATOM 754 C CA . LEU A 1 96 ? 1.780 7.084 -6.777 1.00 91.25 96 LEU A CA 1
ATOM 755 C C . LEU A 1 96 ? 3.069 6.985 -5.970 1.00 91.25 96 LEU A C 1
ATOM 757 O O . LEU A 1 96 ? 3.073 7.296 -4.781 1.00 91.25 96 LEU A O 1
ATOM 761 N N . SER A 1 97 ? 4.174 6.654 -6.638 1.00 90.62 97 SER A N 1
ATOM 762 C CA . SER A 1 97 ? 5.502 6.717 -6.024 1.00 90.62 97 SER A CA 1
ATOM 763 C C . SER A 1 97 ? 5.767 8.086 -5.363 1.00 90.62 97 SER A C 1
ATOM 765 O O . SER A 1 97 ? 5.624 9.151 -5.989 1.00 90.62 97 SER A O 1
ATOM 767 N N . GLY A 1 98 ? 6.133 8.042 -4.082 1.00 90.19 98 GLY A N 1
ATOM 768 C CA . GLY A 1 98 ? 6.354 9.176 -3.188 1.00 90.19 98 GLY A CA 1
ATOM 769 C C . GLY A 1 98 ? 5.090 9.770 -2.555 1.00 90.19 98 GLY A C 1
ATOM 770 O O . GLY A 1 98 ? 5.161 10.892 -2.059 1.00 90.19 98 GLY A O 1
ATOM 771 N N . SER A 1 99 ? 3.940 9.089 -2.606 1.00 91.12 99 SER A N 1
ATOM 772 C CA . SER A 1 99 ? 2.674 9.578 -2.044 1.00 91.12 99 SER A CA 1
ATOM 773 C C . SER A 1 99 ? 1.920 8.497 -1.270 1.00 91.12 99 SER A C 1
ATOM 775 O O . SER A 1 99 ? 1.830 7.350 -1.709 1.00 91.12 99 SER A O 1
ATOM 777 N N . THR A 1 100 ? 1.299 8.901 -0.161 1.00 94.25 100 THR A N 1
ATOM 778 C CA . THR A 1 100 ? 0.353 8.088 0.617 1.00 94.25 100 THR A CA 1
ATOM 779 C C . THR A 1 100 ? -1.100 8.280 0.175 1.00 94.25 100 THR A C 1
ATOM 781 O O . THR A 1 100 ? -1.987 7.605 0.697 1.00 94.25 100 THR A O 1
ATOM 784 N N . ALA A 1 101 ? -1.364 9.202 -0.759 1.00 92.19 101 ALA A N 1
ATOM 785 C CA . ALA A 1 101 ? -2.714 9.523 -1.204 1.00 92.19 101 ALA A CA 1
ATOM 786 C C . ALA A 1 101 ? -3.325 8.377 -2.018 1.00 92.19 101 ALA A C 1
ATOM 788 O O . ALA A 1 101 ? -2.698 7.857 -2.945 1.00 92.19 101 ALA A O 1
ATOM 789 N N . ALA A 1 102 ? -4.562 8.030 -1.672 1.00 92.25 102 ALA A N 1
ATOM 790 C CA . ALA A 1 102 ? -5.375 7.080 -2.407 1.00 92.25 102 ALA A CA 1
ATOM 791 C C . ALA A 1 102 ? -6.167 7.811 -3.495 1.00 92.25 102 ALA A C 1
ATOM 793 O O . ALA A 1 102 ? -6.785 8.842 -3.232 1.00 92.25 102 ALA A O 1
ATOM 794 N N . TYR A 1 103 ? -6.160 7.260 -4.702 1.00 90.88 103 TYR A N 1
ATOM 795 C CA . TYR A 1 103 ? -6.949 7.747 -5.828 1.00 90.88 103 TYR A CA 1
ATOM 796 C C . TYR A 1 103 ? -7.929 6.654 -6.243 1.00 90.88 103 TYR A C 1
ATOM 798 O O . TYR A 1 103 ? -7.506 5.517 -6.459 1.00 90.88 103 TYR A O 1
ATOM 806 N N . ASP A 1 104 ? -9.211 6.995 -6.339 1.00 88.38 104 ASP A N 1
ATOM 807 C CA . ASP A 1 104 ? -10.278 6.056 -6.712 1.00 88.38 104 ASP A CA 1
ATOM 808 C C . ASP A 1 104 ? -10.038 5.519 -8.135 1.00 88.38 104 ASP A C 1
ATOM 810 O O . ASP A 1 104 ? -10.041 4.315 -8.387 1.00 88.38 104 ASP A O 1
ATOM 814 N N . GLU A 1 105 ? -9.643 6.408 -9.052 1.00 80.44 105 GLU A N 1
ATOM 815 C CA . GLU A 1 105 ? -9.321 6.045 -10.428 1.00 80.44 105 GLU A CA 1
ATOM 816 C C . GLU A 1 105 ? -7.811 6.082 -10.716 1.00 80.44 105 GLU A C 1
ATOM 818 O O . GLU A 1 105 ? -7.076 7.001 -10.338 1.00 80.44 105 GLU A O 1
ATOM 823 N N . ARG A 1 106 ? -7.323 5.103 -11.495 1.00 70.12 106 ARG A N 1
ATOM 824 C CA . ARG A 1 106 ? -5.943 5.124 -12.029 1.00 70.12 106 ARG A CA 1
ATOM 825 C C . ARG A 1 106 ? -5.682 6.342 -12.924 1.00 70.12 106 ARG A C 1
ATOM 827 O O . ARG A 1 106 ? -4.535 6.785 -13.039 1.00 70.12 106 ARG A O 1
ATOM 834 N N . GLY A 1 107 ? -6.727 6.865 -13.571 1.00 69.12 107 GLY A N 1
ATOM 835 C CA . GLY A 1 107 ? -6.667 8.050 -14.428 1.00 69.12 107 GLY A CA 1
ATOM 836 C C . GLY A 1 107 ? -6.211 9.306 -13.680 1.00 69.12 107 GLY A C 1
ATOM 837 O O . GLY A 1 107 ? -5.335 10.023 -14.174 1.00 69.12 107 GLY A O 1
ATOM 838 N N . A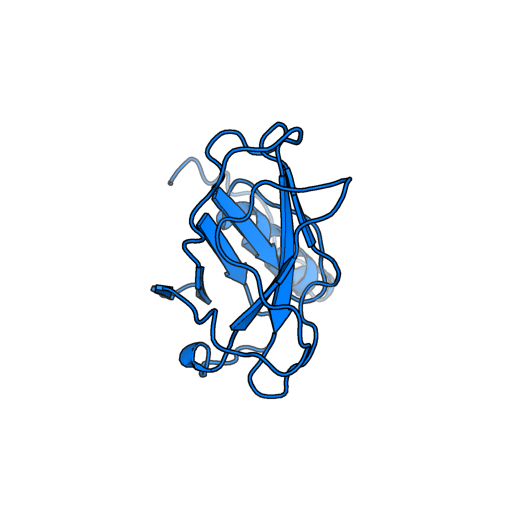SP A 1 108 ? -6.699 9.508 -12.456 1.00 66.88 108 ASP A N 1
ATOM 839 C CA . ASP A 1 108 ? -6.389 10.682 -11.627 1.00 66.88 108 ASP A CA 1
ATOM 840 C C . ASP A 1 108 ? -4.915 10.736 -11.212 1.00 66.88 108 ASP A C 1
ATOM 842 O O . ASP A 1 108 ? -4.272 11.795 -11.210 1.00 66.88 108 ASP A O 1
ATOM 846 N N . VAL A 1 109 ? -4.329 9.566 -10.941 1.00 63.91 109 VAL A N 1
ATOM 847 C CA . VAL A 1 109 ? -2.894 9.448 -10.660 1.00 63.91 109 VAL A CA 1
ATOM 848 C C . VAL A 1 109 ? -2.071 9.928 -11.853 1.00 63.91 109 VAL A C 1
ATOM 850 O O . VAL A 1 109 ? -1.107 10.680 -11.698 1.00 63.91 109 VAL A O 1
ATOM 853 N N . ARG A 1 110 ? -2.452 9.524 -13.071 1.00 61.78 110 ARG A N 1
ATOM 854 C CA . ARG A 1 110 ? -1.745 9.920 -14.297 1.00 61.78 110 ARG A CA 1
ATOM 855 C C . ARG A 1 110 ? -1.902 11.402 -14.600 1.00 61.78 110 ARG A C 1
ATOM 857 O O . ARG A 1 110 ? -0.922 12.008 -15.035 1.00 61.78 110 ARG A O 1
ATOM 864 N N . ALA A 1 111 ? -3.082 11.977 -14.372 1.00 60.66 111 ALA A N 1
ATOM 865 C CA . ALA A 1 111 ? -3.287 13.417 -14.499 1.00 60.66 111 ALA A CA 1
ATOM 866 C C . ALA A 1 111 ? -2.319 14.175 -13.578 1.00 60.66 111 ALA A C 1
ATOM 868 O O . ALA A 1 111 ? -1.605 15.056 -14.045 1.00 60.66 111 ALA A O 1
ATOM 869 N N . THR A 1 112 ? -2.173 13.725 -12.329 1.00 61.25 112 THR A N 1
ATOM 870 C CA . THR A 1 112 ? -1.226 14.304 -11.362 1.00 61.25 112 THR A CA 1
ATOM 871 C C . THR A 1 112 ? 0.237 14.192 -11.824 1.00 61.25 112 THR A C 1
ATOM 873 O O . THR A 1 112 ? 1.000 15.153 -11.730 1.00 61.25 112 THR A O 1
ATOM 876 N N . VAL A 1 113 ? 0.655 13.038 -12.365 1.00 59.19 113 VAL A N 1
ATOM 877 C CA . VAL A 1 113 ? 2.027 12.851 -12.888 1.00 59.19 113 VAL A CA 1
ATOM 878 C C . VAL A 1 113 ? 2.302 13.743 -14.100 1.00 59.19 113 VAL A C 1
ATOM 880 O O . VAL A 1 113 ? 3.376 14.343 -14.188 1.00 59.19 113 VAL A O 1
ATOM 883 N N . ARG A 1 114 ? 1.342 13.842 -15.028 1.00 5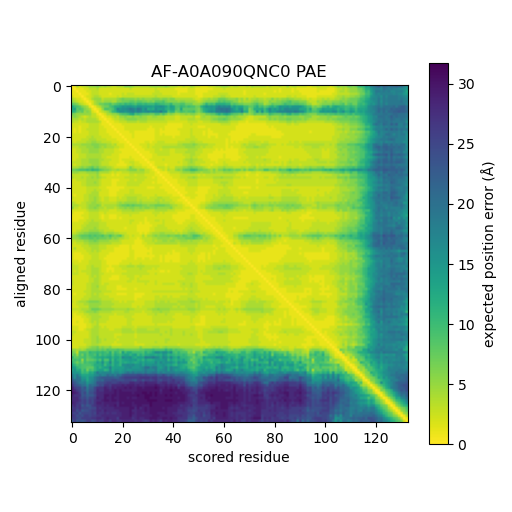6.44 114 ARG A N 1
ATOM 884 C CA . ARG A 1 114 ? 1.466 14.684 -16.227 1.00 56.44 114 ARG A CA 1
ATOM 885 C C . ARG A 1 114 ? 1.487 16.168 -15.874 1.00 56.44 114 ARG A C 1
ATOM 887 O O . ARG A 1 114 ? 2.282 16.898 -16.453 1.00 56.44 114 ARG A O 1
ATOM 894 N N . ASP A 1 115 ? 0.712 16.592 -14.881 1.00 51.47 115 ASP A N 1
ATOM 895 C CA . ASP A 1 115 ? 0.691 17.983 -14.422 1.00 51.47 115 ASP A CA 1
ATOM 896 C C . ASP A 1 115 ? 2.040 18.405 -13.799 1.00 51.47 115 ASP A C 1
ATOM 898 O O . ASP A 1 115 ? 2.543 19.505 -14.045 1.00 51.47 115 ASP A O 1
ATOM 902 N N . CYS A 1 116 ? 2.728 17.491 -13.097 1.00 47.22 116 CYS A N 1
ATOM 903 C CA . CYS A 1 116 ? 4.111 17.715 -12.659 1.00 47.22 116 CYS A CA 1
ATOM 904 C C . CYS A 1 116 ? 5.113 17.820 -13.823 1.00 47.22 116 CYS A C 1
ATOM 906 O O . CYS A 1 116 ? 6.043 18.622 -13.742 1.00 47.22 116 CYS A O 1
ATOM 908 N N . GLN A 1 117 ? 4.946 17.044 -14.900 1.00 49.09 117 GLN A N 1
ATOM 909 C CA . GLN A 1 117 ? 5.812 17.136 -16.085 1.00 49.09 117 GLN A CA 1
ATOM 910 C C . GLN A 1 117 ? 5.571 18.441 -16.867 1.00 49.09 117 GLN A C 1
ATOM 912 O O . GLN A 1 117 ? 6.526 19.064 -17.340 1.00 49.09 117 GLN A O 1
ATOM 917 N N . CYS A 1 118 ? 4.324 18.919 -16.918 1.00 42.59 118 CYS A N 1
ATOM 918 C CA . CYS A 1 118 ? 3.938 20.167 -17.584 1.00 42.59 118 CYS A CA 1
ATOM 919 C C . CYS A 1 118 ? 4.348 21.446 -16.831 1.00 42.59 118 CYS A C 1
ATOM 921 O O . CYS A 1 118 ? 4.426 22.505 -17.443 1.00 42.59 118 CYS A O 1
ATOM 923 N N . ARG A 1 119 ? 4.730 21.403 -15.546 1.00 47.00 119 ARG A N 1
ATOM 924 C CA . ARG A 1 119 ? 5.317 22.595 -14.885 1.00 47.00 119 ARG A CA 1
ATOM 925 C C . ARG A 1 119 ? 6.648 23.063 -15.497 1.00 47.00 119 ARG A C 1
ATOM 927 O O . ARG A 1 119 ? 7.114 24.145 -15.154 1.00 47.00 119 ARG A O 1
ATOM 934 N N . SER A 1 120 ? 7.244 22.279 -16.398 1.00 47.19 120 SER A N 1
ATOM 935 C CA . SER A 1 120 ? 8.472 22.631 -17.124 1.00 47.19 120 SER A CA 1
ATOM 936 C C . SER A 1 120 ? 8.258 23.128 -18.566 1.00 47.19 120 SER A C 1
ATOM 938 O O . SER A 1 120 ? 9.201 23.650 -19.152 1.00 47.19 120 SER A O 1
ATOM 940 N N . THR A 1 121 ? 7.051 23.024 -19.140 1.00 41.69 121 THR A N 1
ATOM 941 C CA . THR A 1 121 ? 6.679 23.588 -20.462 1.00 41.69 121 THR A CA 1
ATOM 942 C C . THR A 1 121 ? 5.154 23.733 -20.582 1.00 41.69 121 THR A C 1
ATOM 944 O O . THR A 1 121 ? 4.435 22.827 -20.163 1.00 41.69 121 THR A O 1
ATOM 947 N N . PRO A 1 122 ? 4.622 24.830 -21.160 1.00 44.88 122 PRO A N 1
ATOM 948 C CA . PRO A 1 122 ? 3.184 25.064 -21.194 1.00 44.88 122 PRO A CA 1
ATOM 949 C C . PRO A 1 122 ? 2.534 24.121 -22.209 1.00 44.88 122 PRO A C 1
ATOM 951 O O . PRO A 1 122 ? 2.726 24.280 -23.412 1.00 44.88 122 PRO A O 1
ATOM 954 N N . CYS A 1 123 ? 1.755 23.152 -21.735 1.00 39.19 123 CYS A N 1
ATOM 955 C CA . CYS A 1 123 ? 0.875 22.370 -22.596 1.00 39.19 123 CYS A CA 1
ATOM 956 C C . CYS A 1 123 ? -0.573 22.703 -22.254 1.00 39.19 123 CYS A C 1
ATOM 958 O O . CYS A 1 123 ? -1.008 22.564 -21.112 1.00 39.19 123 CYS A O 1
ATOM 960 N N . GLU A 1 124 ? -1.287 23.171 -23.272 1.00 37.56 124 GLU A N 1
ATOM 961 C CA . GLU A 1 124 ? -2.715 23.448 -23.270 1.00 37.56 124 GLU A CA 1
ATOM 962 C C . GLU A 1 124 ? -3.513 22.283 -22.655 1.00 37.56 124 GLU A C 1
ATOM 964 O O . GLU A 1 124 ? -3.396 21.130 -23.068 1.00 37.56 124 GLU A O 1
ATOM 969 N N . GLN A 1 125 ? -4.355 22.599 -21.674 1.00 45.41 125 GLN A N 1
ATOM 970 C CA . GLN A 1 125 ? -5.545 21.814 -21.340 1.00 45.41 125 GLN A CA 1
ATOM 971 C C . GLN A 1 125 ? -6.747 22.543 -21.966 1.00 45.41 125 GLN A C 1
ATOM 973 O O . GLN A 1 125 ? -6.706 23.775 -22.001 1.00 45.41 125 GLN A O 1
ATOM 978 N N . PRO A 1 126 ? -7.811 21.860 -22.445 1.00 47.31 126 PRO A N 1
ATOM 979 C CA . PRO A 1 126 ? -8.458 20.767 -21.717 1.00 47.31 126 PRO A CA 1
ATOM 980 C C . PRO A 1 126 ? -9.011 19.633 -22.598 1.00 47.31 126 PRO A C 1
ATOM 982 O O . PRO A 1 126 ? -9.727 19.870 -23.566 1.00 47.31 126 PRO A O 1
ATOM 985 N N . TYR A 1 127 ? -8.818 18.381 -22.187 1.00 33.97 127 TYR A N 1
ATOM 986 C CA . TYR A 1 127 ? -9.753 17.332 -22.593 1.00 33.97 127 TYR A CA 1
ATOM 987 C C . TYR A 1 127 ? -10.268 16.600 -21.364 1.00 33.97 127 TYR A C 1
ATOM 989 O O . TYR A 1 127 ? -9.553 15.861 -20.694 1.00 33.97 127 TYR A O 1
ATOM 997 N N . LEU A 1 128 ? -11.547 16.869 -21.106 1.00 39.59 128 LEU A N 1
ATOM 998 C CA . LEU A 1 128 ? -12.494 16.018 -20.406 1.00 39.59 128 LEU A CA 1
ATOM 999 C C . LEU A 1 128 ? -12.286 14.574 -20.902 1.00 39.59 128 LEU A C 1
ATOM 1001 O O . LEU A 1 128 ? -12.575 14.287 -22.064 1.00 39.59 128 LEU A O 1
ATOM 1005 N N . VAL A 1 129 ? -11.777 13.666 -20.069 1.00 37.19 129 VAL A N 1
ATOM 1006 C CA . VAL A 1 129 ? -11.853 12.232 -20.378 1.00 37.19 129 VAL A CA 1
ATOM 1007 C C . VAL A 1 129 ? -12.939 11.642 -19.499 1.00 37.19 129 VAL A C 1
ATOM 1009 O O . VAL A 1 129 ? -12.776 11.428 -18.306 1.00 37.19 129 VAL A O 1
ATOM 1012 N N . VAL A 1 130 ? -14.090 11.484 -20.139 1.00 35.16 130 VAL A N 1
ATOM 1013 C CA . VAL A 1 130 ? -15.286 10.804 -19.660 1.00 35.16 130 VAL A CA 1
ATOM 1014 C C . VAL A 1 130 ? -15.032 9.297 -19.684 1.00 35.16 130 VAL A C 1
ATOM 1016 O O . VAL A 1 130 ? -14.795 8.760 -20.767 1.00 35.16 130 VAL A O 1
ATOM 1019 N N . GLY A 1 131 ? -15.153 8.620 -18.536 1.00 38.19 131 GLY A N 1
ATOM 1020 C CA . GLY A 1 131 ? -15.003 7.160 -18.415 1.00 38.19 131 GLY A CA 1
ATOM 1021 C C . GLY A 1 131 ? -13.561 6.709 -18.681 1.00 38.19 131 GLY A C 1
ATOM 1022 O O . GLY A 1 131 ? -12.822 7.341 -19.421 1.00 38.19 131 GLY A O 1
ATOM 1023 N N . TRP A 1 132 ? -13.042 5.623 -18.131 1.00 29.62 132 TRP A N 1
ATOM 1024 C CA . TRP A 1 132 ? -13.591 4.279 -18.072 1.00 29.62 132 TRP A CA 1
ATOM 1025 C C . TRP A 1 132 ? -12.785 3.494 -17.024 1.00 29.62 132 TRP A C 1
ATOM 1027 O O . TRP A 1 132 ? -11.569 3.654 -16.970 1.00 29.62 132 TRP A O 1
ATOM 1037 N N . ARG A 1 133 ? -13.513 2.676 -16.253 1.00 32.62 133 ARG A N 1
ATOM 1038 C CA . ARG A 1 133 ? -13.104 1.682 -15.236 1.00 32.62 133 ARG A CA 1
ATOM 1039 C C . ARG A 1 133 ? -11.619 1.329 -15.127 1.00 32.62 133 ARG A C 1
ATOM 1041 O O . ARG A 1 133 ? -11.048 0.874 -16.144 1.00 32.62 133 ARG A O 1
#

Sequence (133 aa):
MIYFVDKSNNKAFDQYSLHVWNNDTCDRAGEVNGAWDDTRIKPAGVDAQGPYWRLPLVDGKTACINFIVRDENLGNLTGDAKLAFNEISDRTASYLSGSTAAYDERGDVRATVRDCQCRSTPCEQPYLVVGWR

Foldseek 3Di:
DEAEAEPPPDDVLQLKAKAWDADPAHHFFPDHDPDLPPRPHGFPDADPRGTHGDTHTDDDPFQKIWIFIADNVSDTFAPGAMQGCVVQVVSYWYGYGPHNDTDNDPVVNVVVVVVVVCVVPPDDDDDDDDDDD

Organism: NCBI:txid754436

Secondary structure (DSSP, 8-state):
-EEEE-SS----GGG-EEEEE--SS---BSS---STT------SEEETTEEEE---B---SSSEEEEEEE-TT--BSSSSEEEETTTSTT--EEEETT----BSSHHHHHHHHHHHHHTTS------------

pLDDT: mean 83.38, std 19.63, range [29.62, 98.0]

Radius of gyration: 15.46 Å; Cα contacts (8 Å, |Δi|>4): 262; chains: 1; bounding box: 32×38×40 Å

Nearest PDB structures (foldseek):
  2yoc-assembly1_B  TM=8.799E-01  e=6.610E-10  Klebsiella oxytoca
  6j33-assembly2_B  TM=8.808E-01  e=1.491E-09  Klebsiella pneumoniae
  6j35-assembly1_A  TM=8.809E-01  e=1.690E-09  Klebsiella pneumoniae
  2fhc-assembly1_A  TM=8.757E-01  e=2.311E-09  Klebsiella pneumoniae
  6j35-assembly2_B  TM=8.878E-01  e=3.814E-09  Klebsiella pneumoniae